Protein AF-A0A0D6MA04-F1 (afdb_monomer)

Sequence (89 aa):
MEDDGKALRIGQSTRKYPFEPTSLSMLSNGRLYHKSPFCEYGLIMSKTADKLFPLFIFDDHGYPVSFRWKGETYPLTNEIRKLIEPKNI

Nearest PDB structures (foldseek):
  5af3-assembly1_A  TM=5.316E-01  e=1.118E+00  Mycobacterium tuberculosis H37Rv
  2crx-assembly1_B-2  TM=5.603E-01  e=3.062E+00  Punavirus P1
  7rhz-assembly1_B  TM=5.845E-01  e=6.122E+00  Punavirus P1
  1f44-assembly1_A  TM=4.636E-01  e=4.195E+00  Punavirus P1
  8xi2-assembly1_S  TM=1.833E-01  e=1.970E+00  Chlamydomonas reinhardtii

Solvent-accessible surface area (backbone atoms only — not compara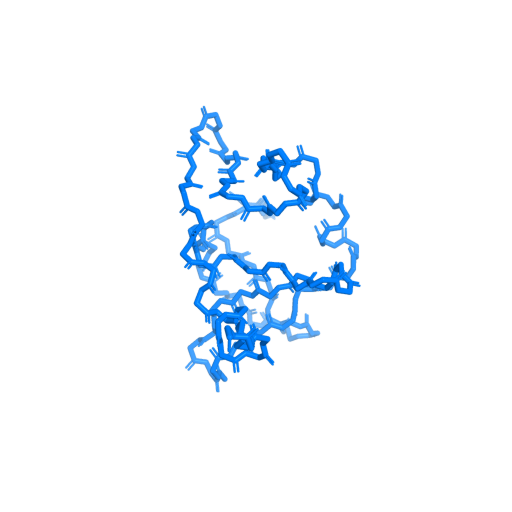ble to full-atom values): 5408 Å² total; per-residue (Å²): 134,84,82,83,71,54,49,44,56,53,57,94,48,91,52,67,42,76,55,55,69,33,51,33,20,64,42,98,86,71,51,36,32,32,72,38,98,90,41,92,58,33,58,49,52,63,81,57,37,65,68,48,52,83,33,49,39,59,48,99,85,71,44,75,47,29,34,53,53,100,90,43,78,34,63,36,68,34,59,64,30,51,72,77,56,55,78,86,120

Radius of gyration: 12.84 Å; Cα contacts (8 Å, |Δi|>4): 135; chains: 1; bounding box: 33×36×26 Å

Structure (mmCIF, N/CA/C/O backbone):
data_AF-A0A0D6MA04-F1
#
_entry.id   AF-A0A0D6MA04-F1
#
loop_
_atom_site.group_PDB
_atom_site.id
_atom_site.type_symbol
_atom_site.label_atom_id
_atom_site.label_alt_id
_atom_site.label_comp_id
_atom_site.label_asym_id
_atom_site.label_entity_id
_atom_site.label_seq_id
_atom_site.pdbx_PDB_ins_code
_atom_site.Cartn_x
_atom_site.Cartn_y
_atom_site.Cartn_z
_atom_site.occupancy
_atom_site.B_iso_or_equiv
_atom_site.auth_seq_id
_atom_site.auth_comp_id
_atom_site.auth_asym_id
_atom_site.auth_atom_id
_atom_site.pdbx_PDB_model_num
ATOM 1 N N . MET A 1 1 ? 12.619 19.132 13.564 1.00 37.94 1 MET A N 1
ATOM 2 C CA . MET A 1 1 ? 12.266 18.968 12.140 1.00 37.94 1 MET A CA 1
ATOM 3 C C . MET A 1 1 ? 11.156 17.944 12.081 1.00 37.94 1 MET A C 1
ATOM 5 O O . MET A 1 1 ? 11.431 16.755 12.198 1.00 37.94 1 MET A O 1
ATOM 9 N N . GLU A 1 2 ? 9.919 18.432 12.057 1.00 40.31 2 GLU A N 1
ATOM 10 C CA . GLU A 1 2 ? 8.715 17.612 11.937 1.00 40.31 2 GLU A CA 1
ATOM 11 C C . GLU A 1 2 ? 8.773 16.802 10.644 1.00 40.31 2 GLU A C 1
ATOM 13 O O . GLU A 1 2 ? 9.075 17.313 9.568 1.00 40.31 2 GLU A O 1
ATOM 18 N N . ASP A 1 3 ? 8.575 15.496 10.771 1.00 45.97 3 ASP A N 1
ATOM 19 C CA . ASP A 1 3 ? 8.462 14.606 9.630 1.00 45.97 3 ASP A CA 1
ATOM 20 C C . ASP A 1 3 ? 7.008 14.718 9.146 1.00 45.97 3 ASP A C 1
ATOM 22 O O . ASP A 1 3 ? 6.119 14.039 9.649 1.00 45.97 3 ASP A O 1
ATOM 26 N N . ASP A 1 4 ? 6.753 15.633 8.206 1.00 50.00 4 ASP A N 1
ATOM 27 C CA . ASP A 1 4 ? 5.438 15.965 7.614 1.00 50.00 4 ASP A CA 1
ATOM 28 C C . ASP A 1 4 ? 4.687 14.783 6.948 1.00 50.00 4 ASP A C 1
ATOM 30 O O . ASP A 1 4 ? 3.666 14.968 6.263 1.00 50.00 4 ASP A O 1
ATOM 34 N N . GLY A 1 5 ? 5.232 13.565 7.050 1.00 55.12 5 GLY A N 1
ATOM 35 C CA . GLY A 1 5 ? 4.761 12.361 6.369 1.00 55.12 5 GLY A CA 1
ATOM 36 C C . GLY A 1 5 ? 4.829 12.461 4.842 1.00 55.12 5 GLY A C 1
ATOM 37 O O . GLY A 1 5 ? 4.298 11.606 4.143 1.00 55.12 5 GLY A O 1
ATOM 38 N N . LYS A 1 6 ? 5.448 13.517 4.300 1.00 57.25 6 LYS A N 1
ATOM 39 C CA . LYS A 1 6 ? 5.528 13.768 2.854 1.00 57.25 6 LYS A CA 1
ATOM 40 C C . LYS A 1 6 ? 6.625 12.969 2.163 1.00 57.25 6 LYS A C 1
ATOM 42 O O . LYS A 1 6 ? 6.627 12.915 0.939 1.00 57.25 6 LYS A O 1
ATOM 47 N N . ALA A 1 7 ? 7.552 12.366 2.905 1.00 61.47 7 ALA A N 1
ATOM 48 C CA . ALA A 1 7 ? 8.618 11.577 2.313 1.00 61.47 7 ALA A CA 1
ATOM 49 C C . ALA A 1 7 ? 8.973 10.363 3.174 1.00 61.47 7 ALA A C 1
ATOM 51 O O . ALA A 1 7 ? 9.298 10.505 4.352 1.00 61.47 7 ALA A O 1
ATOM 52 N N . LEU A 1 8 ? 8.943 9.171 2.576 1.00 62.56 8 LEU A N 1
ATOM 53 C CA . LEU A 1 8 ? 9.380 7.942 3.230 1.00 62.56 8 LEU A CA 1
ATOM 54 C C . LEU A 1 8 ? 10.885 7.748 3.055 1.00 62.56 8 LEU A C 1
ATOM 56 O O . LEU A 1 8 ? 11.465 8.074 2.017 1.00 62.56 8 LEU A O 1
ATOM 60 N N . ARG A 1 9 ? 11.527 7.182 4.080 1.00 62.75 9 ARG A N 1
ATOM 61 C CA . ARG A 1 9 ? 12.909 6.705 3.962 1.00 62.75 9 ARG A CA 1
ATOM 62 C C . ARG A 1 9 ? 12.931 5.398 3.178 1.00 62.75 9 ARG A C 1
ATOM 64 O O . ARG A 1 9 ? 12.165 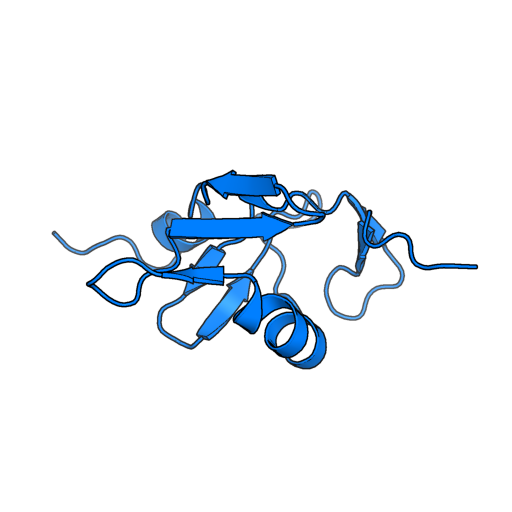4.484 3.477 1.00 62.75 9 ARG A O 1
ATOM 71 N N . ILE A 1 10 ? 13.841 5.316 2.212 1.00 58.16 10 ILE A N 1
ATOM 72 C CA . ILE A 1 10 ? 14.057 4.111 1.404 1.00 58.16 10 ILE A CA 1
ATOM 73 C C . ILE A 1 10 ? 14.884 3.102 2.211 1.00 58.16 10 ILE A C 1
ATOM 75 O O . ILE A 1 10 ? 16.095 3.284 2.377 1.00 58.16 10 ILE A O 1
ATOM 79 N N . GLY A 1 11 ? 14.255 2.036 2.715 1.00 60.59 11 GLY A N 1
ATOM 80 C CA . GLY A 1 11 ? 14.937 1.002 3.504 1.00 60.59 11 GLY A CA 1
ATOM 81 C C . GLY A 1 11 ? 15.695 1.579 4.712 1.00 60.59 11 GLY A C 1
ATOM 82 O O . GLY A 1 11 ? 15.153 2.393 5.456 1.00 60.59 11 GLY A O 1
ATOM 83 N N . GLN A 1 12 ? 16.964 1.191 4.895 1.00 53.25 12 GLN A N 1
ATOM 84 C CA . GLN A 1 12 ? 17.855 1.743 5.935 1.00 53.25 12 GLN A CA 1
ATOM 85 C C . GLN A 1 12 ? 18.615 3.018 5.509 1.00 53.25 12 GLN A C 1
ATOM 87 O O . GLN A 1 12 ? 19.484 3.500 6.234 1.00 53.25 12 GLN A O 1
ATOM 92 N N . SER A 1 13 ? 18.310 3.597 4.344 1.00 52.44 13 SER A N 1
ATOM 93 C CA . SER A 1 13 ? 19.051 4.756 3.840 1.00 52.44 13 SER A CA 1
ATOM 94 C C . SER A 1 13 ? 18.676 6.072 4.544 1.00 52.44 13 SER A C 1
ATOM 96 O O . SER A 1 13 ? 17.600 6.253 5.125 1.00 52.44 13 SER A O 1
ATOM 98 N N . THR A 1 14 ? 19.563 7.063 4.446 1.00 57.16 14 THR A N 1
ATOM 99 C CA . THR A 1 14 ? 19.276 8.474 4.778 1.00 57.16 14 THR A CA 1
ATOM 100 C C . THR A 1 14 ? 18.451 9.190 3.705 1.00 57.16 14 THR A C 1
ATOM 102 O O . THR A 1 14 ? 17.988 10.304 3.936 1.00 57.16 14 THR A O 1
ATOM 105 N N . ARG A 1 15 ? 18.221 8.554 2.549 1.00 56.34 15 ARG A N 1
ATOM 106 C CA . ARG A 1 15 ? 17.456 9.116 1.431 1.00 56.34 15 ARG A CA 1
ATOM 107 C C . ARG A 1 15 ? 15.955 9.109 1.724 1.00 56.34 15 ARG A C 1
ATOM 109 O O . ARG A 1 15 ? 15.393 8.064 2.055 1.00 56.34 15 ARG A O 1
ATOM 116 N N . LYS A 1 16 ? 15.327 10.276 1.569 1.00 60.53 16 LYS A N 1
ATOM 117 C CA . LYS A 1 16 ? 13.876 10.475 1.635 1.00 60.53 16 LYS A CA 1
ATOM 118 C C . LYS A 1 16 ? 13.330 10.594 0.209 1.00 60.53 16 LYS A C 1
ATOM 120 O O . LYS A 1 16 ? 13.905 11.328 -0.590 1.00 60.53 16 LYS A O 1
ATOM 125 N N . TYR A 1 17 ? 12.255 9.883 -0.106 1.00 63.78 17 TYR A N 1
ATOM 126 C CA . TYR A 1 17 ? 11.548 9.979 -1.387 1.00 63.78 17 TYR A CA 1
ATOM 127 C C . TYR A 1 17 ? 10.098 10.400 -1.146 1.00 63.78 17 TYR A C 1
ATOM 129 O O . TYR A 1 17 ? 9.552 9.979 -0.122 1.00 63.78 17 TYR A O 1
ATOM 137 N N . PRO A 1 18 ? 9.478 11.215 -2.025 1.00 68.00 18 PRO A N 1
ATOM 138 C CA . PRO A 1 18 ? 8.089 11.622 -1.870 1.00 68.00 18 PRO A CA 1
ATOM 139 C C . PRO A 1 18 ? 7.191 10.416 -1.615 1.00 68.00 18 PRO A C 1
ATOM 141 O O . PRO A 1 18 ? 7.266 9.399 -2.302 1.00 68.00 18 PRO A O 1
ATOM 144 N N . PHE A 1 19 ? 6.382 10.514 -0.568 1.00 71.31 19 PHE A N 1
ATOM 145 C CA . PHE A 1 19 ? 5.431 9.476 -0.237 1.00 71.31 19 PHE A CA 1
ATOM 146 C C . PHE A 1 19 ? 4.247 9.566 -1.195 1.00 71.31 19 PHE A C 1
ATOM 148 O O . PHE A 1 19 ? 3.433 10.482 -1.094 1.00 71.31 19 PHE A O 1
ATOM 155 N N . GLU A 1 20 ? 4.157 8.606 -2.109 1.00 77.94 20 GLU A N 1
ATOM 156 C CA . GLU A 1 20 ? 3.010 8.445 -2.996 1.00 77.94 20 GLU A CA 1
ATOM 157 C C . GLU A 1 20 ? 2.105 7.326 -2.463 1.00 77.94 20 GLU A C 1
ATOM 159 O O . GLU A 1 20 ? 2.428 6.147 -2.653 1.00 77.94 20 GLU A O 1
ATOM 164 N N . PRO A 1 21 ? 0.981 7.654 -1.796 1.00 78.00 21 PRO A N 1
ATOM 165 C CA . PRO A 1 21 ? 0.109 6.656 -1.179 1.00 78.00 21 PRO A CA 1
ATOM 166 C C . PRO A 1 21 ? -0.483 5.677 -2.196 1.00 78.00 21 PRO A C 1
ATOM 168 O O . PRO A 1 21 ? -0.622 4.499 -1.894 1.00 78.00 21 PRO A O 1
ATOM 171 N N . THR A 1 22 ? -0.773 6.132 -3.416 1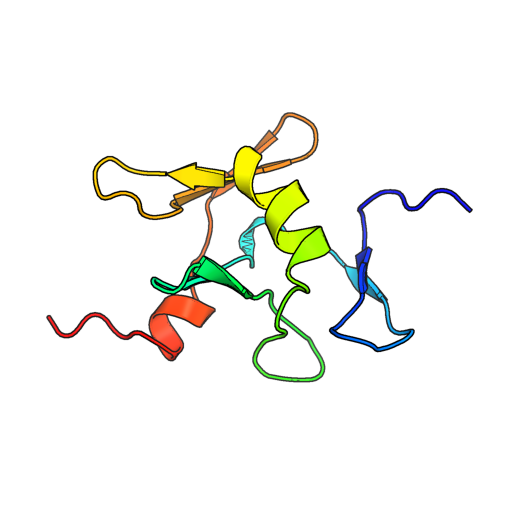.00 84.19 22 THR A N 1
ATOM 172 C CA . THR A 1 22 ? -1.304 5.303 -4.512 1.00 84.19 22 THR A CA 1
ATOM 173 C C . THR A 1 22 ? -0.309 4.247 -4.998 1.00 84.19 22 THR A C 1
ATOM 175 O O . THR A 1 22 ? -0.725 3.196 -5.481 1.00 84.19 22 THR A O 1
ATOM 178 N N . SER A 1 23 ? 0.996 4.505 -4.852 1.00 83.50 23 SER A N 1
ATOM 179 C CA . SER A 1 23 ? 2.077 3.604 -5.281 1.00 83.50 23 SER A CA 1
ATOM 180 C C . SER A 1 23 ? 2.327 2.441 -4.316 1.00 83.50 23 SER A C 1
ATOM 182 O O . SER A 1 23 ? 3.123 1.543 -4.608 1.00 83.50 23 SER A O 1
ATOM 184 N N . LEU A 1 24 ? 1.681 2.462 -3.147 1.00 86.25 24 LEU A N 1
ATOM 185 C CA . LEU A 1 24 ? 1.812 1.410 -2.156 1.00 86.25 24 LEU A CA 1
ATOM 186 C C . LEU A 1 24 ? 1.259 0.093 -2.696 1.00 86.25 24 LEU A C 1
ATOM 188 O O . LEU A 1 24 ? 0.232 0.033 -3.367 1.00 86.25 24 LEU A O 1
ATOM 192 N N . SER A 1 25 ? 1.967 -0.987 -2.403 1.00 87.00 25 SER A N 1
ATOM 193 C CA . SER A 1 25 ? 1.569 -2.337 -2.786 1.00 87.00 25 SER A CA 1
ATOM 194 C C . SER A 1 25 ? 1.948 -3.282 -1.667 1.00 87.00 25 SER A C 1
ATOM 196 O O . SER A 1 25 ? 3.128 -3.423 -1.344 1.00 87.00 25 SER A O 1
ATOM 198 N N . MET A 1 26 ? 0.959 -3.929 -1.067 1.00 87.00 26 MET A N 1
ATOM 199 C CA . MET A 1 26 ? 1.206 -4.956 -0.064 1.00 87.00 26 MET A CA 1
ATOM 200 C C . MET A 1 26 ? 0.976 -6.331 -0.679 1.00 87.00 26 MET A C 1
ATOM 202 O O . MET A 1 26 ? -0.050 -6.573 -1.317 1.00 87.00 26 MET A O 1
ATOM 206 N N . LEU A 1 27 ? 1.967 -7.202 -0.516 1.00 83.75 27 LEU A N 1
ATOM 207 C CA . LEU A 1 27 ? 1.917 -8.580 -0.999 1.00 83.75 27 LEU A CA 1
ATOM 208 C C . LEU A 1 27 ? 1.143 -9.472 -0.022 1.00 83.75 27 LEU A C 1
ATOM 210 O O . LEU A 1 27 ? 0.912 -9.096 1.129 1.00 83.75 27 LEU A O 1
ATOM 214 N N . SER A 1 28 ? 0.793 -10.684 -0.461 1.00 80.00 28 SER A N 1
ATOM 215 C CA . SER A 1 28 ? 0.071 -11.669 0.366 1.00 80.00 28 SER A CA 1
ATOM 216 C C . SER A 1 28 ? 0.784 -12.023 1.680 1.00 80.00 28 SER A C 1
ATOM 218 O O . SER A 1 28 ? 0.144 -12.344 2.678 1.00 80.00 28 SER A O 1
ATOM 220 N N . ASN A 1 29 ? 2.112 -11.900 1.710 1.00 80.50 29 ASN A N 1
ATOM 221 C CA . ASN A 1 29 ? 2.946 -12.139 2.889 1.00 80.50 29 ASN A CA 1
ATOM 222 C C . ASN A 1 29 ? 2.939 -10.984 3.915 1.00 80.50 29 ASN A C 1
ATOM 224 O O . ASN A 1 29 ? 3.726 -11.011 4.861 1.00 80.50 29 ASN A O 1
ATOM 228 N N . GLY A 1 30 ? 2.122 -9.945 3.706 1.00 77.88 30 GLY A N 1
ATOM 229 C CA . GLY A 1 30 ? 2.028 -8.775 4.584 1.00 77.88 30 GLY A CA 1
ATOM 230 C C . GLY A 1 30 ? 3.186 -7.782 4.447 1.00 77.88 30 GLY A C 1
ATOM 231 O O . GLY A 1 30 ? 3.236 -6.786 5.167 1.00 77.88 30 GLY A O 1
ATOM 232 N N . ARG A 1 31 ? 4.133 -8.009 3.527 1.00 84.31 31 ARG A N 1
ATOM 233 C CA . ARG A 1 31 ? 5.210 -7.052 3.256 1.00 84.31 31 ARG A CA 1
ATOM 234 C C . ARG A 1 31 ? 4.689 -5.913 2.396 1.00 84.31 31 ARG A C 1
ATOM 236 O O . ARG A 1 31 ? 4.073 -6.136 1.352 1.00 84.31 31 ARG A O 1
ATOM 243 N N . LEU A 1 32 ? 4.992 -4.695 2.832 1.00 86.00 32 LEU A N 1
ATOM 244 C CA . LEU A 1 32 ? 4.586 -3.476 2.159 1.00 86.00 32 LEU A CA 1
ATOM 245 C C . LEU A 1 32 ? 5.729 -2.905 1.323 1.00 86.00 32 LEU A C 1
ATOM 247 O O . LEU A 1 32 ? 6.848 -2.731 1.806 1.00 86.00 32 LEU A O 1
ATOM 251 N N . TYR A 1 33 ? 5.419 -2.568 0.081 1.00 86.44 33 TYR A N 1
ATOM 252 C CA . TYR A 1 33 ? 6.349 -1.998 -0.877 1.00 86.44 33 TYR A CA 1
ATOM 253 C C . TYR A 1 33 ? 5.838 -0.653 -1.372 1.00 86.44 33 TYR A C 1
ATOM 255 O O . TYR A 1 33 ? 4.638 -0.375 -1.347 1.00 86.44 33 TYR A O 1
ATOM 263 N N . HIS A 1 34 ? 6.761 0.179 -1.830 1.00 83.94 34 HIS A N 1
ATOM 264 C CA . HIS A 1 34 ? 6.460 1.457 -2.453 1.00 83.94 34 HIS A CA 1
ATOM 265 C C . HIS A 1 34 ? 7.350 1.661 -3.678 1.00 83.94 34 HIS A C 1
ATOM 267 O O . HIS A 1 34 ? 8.415 1.048 -3.798 1.00 83.94 34 HIS A O 1
ATOM 273 N N . LYS A 1 35 ? 6.934 2.539 -4.588 1.00 79.81 35 LYS A N 1
ATOM 274 C CA . LYS A 1 35 ? 7.742 2.868 -5.762 1.00 79.81 35 LYS A CA 1
ATOM 275 C C . LYS A 1 35 ? 9.002 3.620 -5.342 1.00 79.81 35 LYS A C 1
ATOM 277 O O . LYS A 1 35 ? 8.935 4.566 -4.556 1.00 79.81 35 LYS A O 1
ATOM 282 N N . SER A 1 36 ? 10.154 3.189 -5.845 1.00 72.62 36 SER A N 1
ATOM 283 C CA . SER A 1 36 ? 11.443 3.841 -5.611 1.00 72.62 36 SER A CA 1
ATOM 284 C C . SER A 1 36 ? 11.980 4.361 -6.948 1.00 72.62 36 SER A C 1
ATOM 286 O O . SER A 1 36 ? 11.798 3.710 -7.969 1.00 72.62 36 SER A O 1
ATOM 288 N N . PRO A 1 37 ? 12.638 5.529 -6.991 1.00 69.25 37 PRO A N 1
ATOM 289 C CA . PRO A 1 37 ? 13.284 6.007 -8.213 1.00 69.25 37 PRO A CA 1
ATOM 290 C C . PRO A 1 37 ? 14.656 5.347 -8.426 1.00 69.25 37 PRO A C 1
ATOM 292 O O . PRO A 1 37 ? 15.255 5.503 -9.482 1.00 69.25 37 PRO A O 1
ATOM 295 N N . PHE A 1 38 ? 15.192 4.674 -7.399 1.00 67.31 38 PHE A N 1
ATOM 296 C CA . PHE A 1 38 ? 16.537 4.088 -7.411 1.00 67.31 38 PHE A CA 1
ATOM 297 C C . PHE A 1 38 ? 16.527 2.580 -7.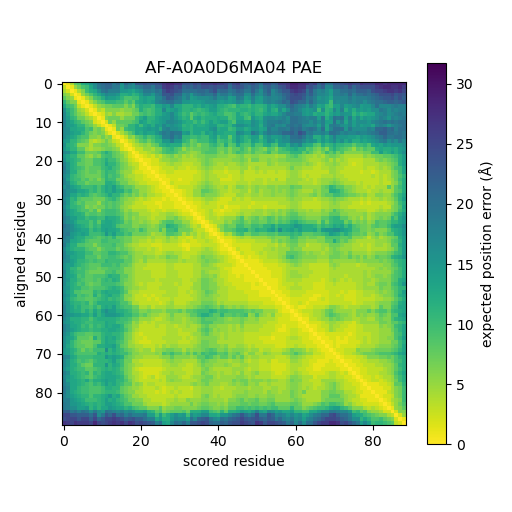689 1.00 67.31 38 PHE A C 1
ATOM 299 O O . PHE A 1 38 ? 17.518 2.050 -8.177 1.00 67.31 38 PHE A O 1
ATOM 306 N N . CYS A 1 39 ? 15.423 1.905 -7.371 1.00 65.94 39 CYS A N 1
ATOM 307 C CA . CYS A 1 39 ? 15.173 0.487 -7.637 1.00 65.94 39 CYS A CA 1
ATOM 308 C C . CYS A 1 39 ? 13.731 0.361 -8.138 1.00 65.94 39 CYS A C 1
ATOM 310 O O . CYS A 1 39 ? 12.918 1.196 -7.759 1.00 65.94 39 CYS A O 1
ATOM 312 N N . GLU A 1 40 ? 13.379 -0.683 -8.894 1.00 73.62 40 GLU A N 1
ATOM 313 C CA . GLU A 1 40 ? 11.997 -0.886 -9.383 1.00 73.62 40 GLU A CA 1
ATOM 314 C C . GLU A 1 40 ? 10.934 -0.766 -8.270 1.00 73.62 40 GLU A C 1
ATOM 316 O O . GLU A 1 40 ? 9.847 -0.234 -8.490 1.00 73.62 40 GLU A O 1
ATOM 321 N N . TYR A 1 41 ? 11.271 -1.180 -7.045 1.00 81.25 41 TYR A N 1
ATOM 322 C CA . TYR A 1 41 ? 10.467 -0.977 -5.842 1.00 81.25 41 TYR A CA 1
ATOM 323 C C . TYR A 1 41 ? 11.338 -0.962 -4.578 1.00 81.25 41 TYR A C 1
ATOM 325 O O . TYR A 1 41 ? 12.463 -1.463 -4.557 1.00 81.25 41 TYR A O 1
ATOM 333 N N . GLY A 1 42 ? 10.816 -0.371 -3.502 1.00 80.06 42 GLY A N 1
ATOM 334 C CA . GLY A 1 42 ? 11.433 -0.327 -2.177 1.00 80.06 42 GLY A CA 1
ATOM 335 C C . GLY A 1 42 ? 10.579 -1.042 -1.132 1.00 80.06 42 GLY A C 1
ATOM 336 O O . GLY A 1 42 ? 9.365 -0.857 -1.090 1.00 80.06 42 GLY A O 1
ATOM 337 N N . LEU A 1 43 ? 11.210 -1.846 -0.272 1.00 82.44 43 LEU A N 1
ATOM 338 C CA . LEU A 1 43 ? 10.548 -2.457 0.883 1.00 82.44 43 LEU A CA 1
ATOM 339 C C . LEU A 1 43 ? 10.385 -1.415 1.999 1.00 82.44 43 LEU A C 1
ATOM 341 O O . LEU A 1 43 ? 11.365 -0.807 2.441 1.00 82.44 43 LEU A O 1
ATOM 345 N N . ILE A 1 44 ? 9.158 -1.245 2.486 1.00 80.69 44 ILE A N 1
ATOM 346 C CA . ILE A 1 44 ? 8.878 -0.454 3.682 1.00 80.69 44 ILE A CA 1
ATOM 347 C C . ILE A 1 44 ? 9.244 -1.283 4.917 1.00 80.69 44 ILE A C 1
ATOM 349 O O . ILE A 1 44 ? 8.861 -2.443 5.049 1.00 80.69 44 ILE A O 1
ATOM 353 N N . MET A 1 45 ? 9.990 -0.677 5.843 1.00 79.25 45 MET A N 1
ATOM 354 C CA . MET A 1 45 ? 10.337 -1.310 7.119 1.00 79.25 45 MET A CA 1
ATOM 355 C C . MET A 1 45 ? 9.085 -1.709 7.903 1.00 79.25 45 MET A C 1
ATOM 357 O O . MET A 1 45 ? 8.154 -0.909 7.997 1.00 79.25 45 MET A O 1
ATOM 361 N N . SER A 1 46 ? 9.110 -2.878 8.553 1.00 78.38 46 SER A N 1
ATOM 362 C CA . SER A 1 46 ? 7.969 -3.424 9.305 1.00 78.38 46 SER A CA 1
ATOM 363 C C . SER A 1 46 ? 7.355 -2.409 10.266 1.00 78.38 46 SER A C 1
ATOM 365 O O . SER A 1 46 ? 6.175 -2.133 10.167 1.00 78.38 46 SER A O 1
ATOM 367 N N . LYS A 1 47 ? 8.165 -1.705 11.068 1.00 80.12 47 LYS A N 1
ATOM 368 C CA . LYS A 1 47 ? 7.674 -0.679 12.011 1.00 80.12 47 LYS A CA 1
ATOM 369 C C . LYS A 1 47 ? 6.873 0.451 11.348 1.00 80.12 47 LYS A C 1
ATOM 371 O O . LYS A 1 47 ? 6.000 1.041 11.980 1.00 80.12 47 LYS A O 1
ATOM 376 N N . THR A 1 48 ? 7.208 0.811 10.111 1.00 80.00 48 THR A N 1
ATOM 377 C CA . THR A 1 48 ? 6.447 1.800 9.337 1.00 80.00 48 THR A CA 1
ATOM 378 C C . THR A 1 48 ? 5.235 1.139 8.699 1.00 80.00 48 THR A C 1
ATOM 380 O O . THR A 1 48 ? 4.154 1.712 8.751 1.00 80.00 48 THR A O 1
ATOM 383 N N . ALA A 1 49 ? 5.388 -0.071 8.160 1.00 82.88 49 ALA A N 1
ATOM 384 C CA . ALA A 1 49 ? 4.282 -0.849 7.620 1.00 82.88 49 ALA A CA 1
ATOM 385 C C . ALA A 1 49 ? 3.187 -1.075 8.674 1.00 82.88 49 ALA A C 1
ATOM 387 O O . ALA A 1 49 ? 2.041 -0.787 8.377 1.00 82.88 49 ALA A O 1
ATOM 388 N N . ASP A 1 50 ? 3.526 -1.433 9.914 1.00 83.00 50 ASP A N 1
ATOM 389 C CA . ASP A 1 50 ? 2.589 -1.591 11.036 1.00 83.00 50 ASP A CA 1
ATOM 390 C C . ASP A 1 50 ? 1.798 -0.308 11.326 1.00 83.00 50 ASP A C 1
ATOM 392 O O . ASP A 1 50 ? 0.610 -0.350 11.631 1.00 83.00 50 ASP A O 1
ATOM 396 N N . LYS A 1 51 ? 2.438 0.861 11.198 1.00 83.00 51 LYS A N 1
ATOM 397 C CA . LYS A 1 51 ? 1.768 2.161 11.367 1.00 83.00 51 LYS A CA 1
ATOM 398 C C . LYS A 1 51 ? 0.855 2.510 10.197 1.00 83.00 51 LYS A C 1
ATOM 400 O O . LYS A 1 51 ? -0.138 3.204 10.391 1.00 83.00 51 LYS A O 1
ATOM 405 N N . LEU A 1 52 ? 1.222 2.084 8.990 1.00 82.75 52 LEU A N 1
ATOM 406 C CA . LEU A 1 52 ? 0.445 2.320 7.777 1.00 82.75 52 LEU A CA 1
ATOM 407 C C . LEU A 1 52 ? -0.679 1.288 7.625 1.00 82.75 52 LEU A C 1
ATOM 409 O O . LEU A 1 52 ? -1.714 1.627 7.072 1.00 82.75 52 LEU A O 1
ATOM 413 N N . PHE A 1 53 ? -0.515 0.071 8.146 1.00 84.44 53 PHE A N 1
ATOM 414 C CA . PHE A 1 53 ? -1.470 -1.035 8.080 1.00 84.44 53 PHE A CA 1
ATOM 415 C C . PHE A 1 53 ? -2.918 -0.637 8.424 1.00 84.44 53 PHE A C 1
ATOM 417 O O . PHE A 1 53 ? -3.792 -0.892 7.600 1.00 84.44 53 PHE A O 1
ATOM 424 N N . PRO A 1 54 ? -3.210 0.060 9.545 1.00 87.69 54 PRO A N 1
ATOM 425 C CA . PRO A 1 54 ? -4.581 0.471 9.875 1.00 87.69 54 PRO A CA 1
ATOM 426 C C . PRO A 1 54 ? -5.170 1.530 8.929 1.00 87.69 54 PRO A C 1
ATOM 428 O O . PRO A 1 54 ? -6.356 1.838 9.016 1.00 87.69 54 PRO A O 1
ATOM 431 N N . LEU A 1 55 ? -4.357 2.124 8.053 1.00 88.69 55 LEU A N 1
ATOM 432 C CA . LEU A 1 55 ? -4.799 3.079 7.037 1.00 88.69 55 LEU A CA 1
ATOM 433 C C . LEU A 1 55 ? -5.169 2.394 5.714 1.00 88.69 55 LEU A C 1
ATOM 435 O O . LEU A 1 55 ? -5.755 3.040 4.844 1.00 88.69 55 LEU A O 1
ATOM 439 N N . PHE A 1 56 ? -4.835 1.112 5.543 1.00 88.69 56 PHE A N 1
ATOM 440 C CA . PHE A 1 56 ? -5.257 0.344 4.379 1.00 88.69 56 PHE A CA 1
ATOM 441 C C . PHE A 1 56 ? -6.729 -0.034 4.486 1.00 88.69 56 PHE A C 1
ATOM 443 O O . PHE A 1 56 ? -7.227 -0.438 5.535 1.00 88.69 56 PHE A O 1
ATOM 450 N N . ILE A 1 57 ? -7.410 0.082 3.355 1.00 89.69 57 ILE A N 1
ATOM 451 C CA . ILE A 1 57 ? -8.775 -0.371 3.158 1.00 89.69 57 ILE A CA 1
ATOM 452 C C . ILE A 1 57 ? -8.699 -1.614 2.287 1.00 89.69 57 ILE A C 1
ATOM 454 O O . ILE A 1 57 ? -8.130 -1.590 1.189 1.00 89.69 57 ILE A O 1
ATOM 458 N N . PHE A 1 58 ? -9.270 -2.689 2.808 1.00 88.44 58 PHE A N 1
ATOM 459 C CA . PHE A 1 58 ? -9.293 -3.995 2.178 1.00 88.44 58 PHE A CA 1
ATOM 460 C C . PHE A 1 58 ? -10.641 -4.233 1.502 1.00 88.44 58 PHE A C 1
ATOM 462 O O . PHE A 1 58 ? -11.660 -3.732 1.978 1.00 88.44 58 PHE A O 1
ATOM 469 N N . ASP A 1 59 ? -10.638 -4.966 0.393 1.00 86.88 59 ASP A N 1
ATOM 470 C CA . ASP A 1 59 ? -11.858 -5.507 -0.202 1.00 86.88 59 ASP A CA 1
ATOM 471 C C . ASP A 1 59 ? -12.351 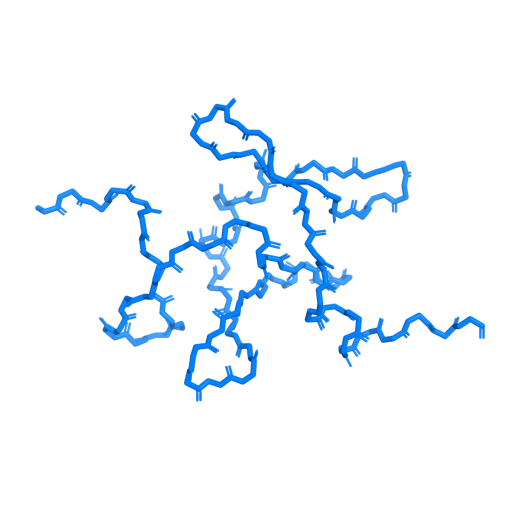-6.753 0.555 1.00 86.88 59 ASP A C 1
ATOM 473 O O . ASP A 1 59 ? -11.711 -7.233 1.496 1.00 86.88 59 ASP A O 1
ATOM 477 N N . ASP A 1 60 ? -13.478 -7.306 0.106 1.00 85.62 60 ASP A N 1
ATOM 478 C CA . ASP A 1 60 ? -14.084 -8.521 0.668 1.00 85.62 60 ASP A CA 1
ATOM 479 C C . ASP A 1 60 ? -13.175 -9.763 0.579 1.00 85.62 60 ASP A C 1
ATOM 481 O O . ASP A 1 60 ? -13.380 -10.744 1.293 1.00 85.62 60 ASP A O 1
ATOM 485 N N . HIS A 1 61 ? -12.143 -9.730 -0.269 1.00 81.38 61 HIS A N 1
ATOM 486 C CA . HIS A 1 61 ? -11.147 -10.793 -0.406 1.00 81.38 61 HIS A CA 1
ATOM 487 C C . HIS A 1 61 ? -9.921 -10.584 0.499 1.00 81.38 61 HIS A C 1
ATOM 489 O O . HIS A 1 61 ? -8.980 -11.381 0.454 1.00 81.38 61 HIS A O 1
ATOM 495 N N . GLY A 1 62 ? -9.909 -9.529 1.318 1.00 79.50 62 GLY A N 1
ATOM 496 C CA . GLY A 1 62 ? -8.777 -9.176 2.168 1.00 79.50 62 GLY A CA 1
ATOM 497 C C . GLY A 1 62 ? -7.620 -8.543 1.394 1.00 79.50 62 GLY A C 1
ATOM 498 O O . GLY A 1 62 ? -6.485 -8.546 1.875 1.00 79.50 62 GLY A O 1
ATOM 499 N N . TYR A 1 63 ? -7.869 -8.003 0.196 1.00 82.25 63 TYR 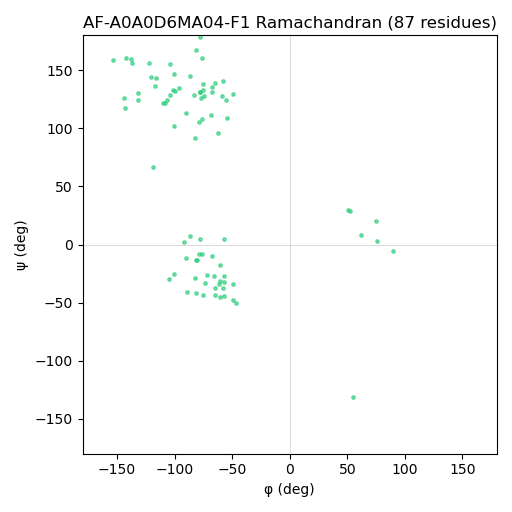A N 1
ATOM 500 C CA . TYR A 1 63 ? -6.851 -7.326 -0.596 1.00 82.25 63 TYR A CA 1
ATOM 501 C C . TYR A 1 63 ? -6.884 -5.813 -0.403 1.00 82.25 63 TYR A C 1
ATOM 503 O O . TYR A 1 63 ? -7.946 -5.203 -0.463 1.00 82.25 63 TYR A O 1
ATOM 511 N N . PRO A 1 64 ? -5.718 -5.175 -0.218 1.00 86.62 64 PRO A N 1
ATOM 512 C CA . PRO A 1 64 ? -5.630 -3.731 -0.069 1.00 86.62 64 PRO A CA 1
ATOM 513 C C . PRO A 1 64 ? -5.988 -3.055 -1.397 1.00 86.62 64 PRO A C 1
ATOM 515 O O . PRO A 1 64 ? -5.252 -3.148 -2.383 1.00 86.62 64 PRO A O 1
ATOM 518 N N . VAL A 1 65 ? -7.124 -2.365 -1.417 1.00 88.69 65 VAL A N 1
ATOM 519 C CA . VAL A 1 65 ? -7.642 -1.666 -2.604 1.00 88.69 65 VAL A CA 1
ATOM 520 C C . VAL A 1 65 ? -7.464 -0.159 -2.515 1.00 88.69 65 VAL A C 1
ATOM 522 O O . VAL A 1 65 ? -7.253 0.491 -3.537 1.00 88.69 65 VAL A O 1
ATOM 525 N N . SER A 1 66 ? -7.476 0.391 -1.302 1.00 90.31 66 SER A N 1
ATOM 526 C CA . SER A 1 66 ? -7.342 1.827 -1.074 1.00 90.31 66 SER A CA 1
ATOM 527 C C . SER A 1 66 ? -6.509 2.114 0.170 1.00 90.31 66 SER A C 1
ATOM 529 O O . SER A 1 66 ? -6.347 1.270 1.049 1.00 90.31 66 SER A O 1
ATOM 531 N N . PHE A 1 67 ? -5.982 3.327 0.252 1.00 89.19 67 PHE A N 1
ATOM 532 C CA . PHE A 1 67 ? -5.170 3.797 1.360 1.00 89.19 67 PHE A CA 1
ATOM 533 C C . PHE A 1 67 ? -5.656 5.162 1.830 1.00 89.19 67 PHE A C 1
ATOM 535 O O . PHE A 1 67 ? -5.746 6.113 1.051 1.00 89.19 67 PHE A O 1
ATOM 542 N N . ARG A 1 68 ? -5.980 5.267 3.117 1.00 88.12 68 ARG A N 1
ATOM 543 C CA . ARG A 1 68 ? -6.482 6.497 3.721 1.00 88.12 68 ARG A CA 1
ATOM 544 C C . ARG A 1 68 ? -5.324 7.342 4.240 1.00 88.12 68 ARG A C 1
ATOM 546 O O . ARG A 1 68 ? -4.671 6.997 5.218 1.00 88.12 68 ARG A O 1
ATOM 553 N N . TRP A 1 69 ? -5.103 8.500 3.632 1.00 83.56 69 TRP A N 1
ATOM 554 C CA . TRP A 1 69 ? -4.018 9.404 3.994 1.00 83.56 69 TRP A CA 1
ATOM 555 C C . TRP A 1 69 ? -4.521 10.833 4.158 1.00 83.56 69 TRP A C 1
ATOM 557 O O . TRP A 1 69 ? -5.225 11.346 3.299 1.00 83.56 69 TRP A O 1
ATOM 567 N N . LYS A 1 70 ? -4.168 11.485 5.274 1.00 79.12 70 LYS A N 1
ATOM 568 C CA . LYS A 1 70 ? -4.551 12.882 5.582 1.00 79.12 70 LYS A CA 1
ATOM 569 C C . LYS A 1 70 ? -6.053 13.195 5.438 1.00 79.12 70 LYS A C 1
ATOM 571 O O . LYS A 1 70 ? -6.427 14.329 5.180 1.00 79.12 70 LYS A O 1
ATOM 576 N N . GLY A 1 71 ? -6.912 12.199 5.664 1.00 82.31 71 GLY A N 1
ATOM 577 C CA . GLY A 1 71 ? -8.369 12.345 5.559 1.00 82.31 71 GLY A CA 1
ATOM 578 C C . GLY A 1 71 ? -8.939 12.056 4.169 1.00 82.31 71 GLY A C 1
ATOM 579 O O . GLY A 1 71 ? -10.153 11.972 4.035 1.00 82.31 71 GLY A O 1
ATOM 580 N N . GLU A 1 72 ? -8.089 11.819 3.173 1.00 86.31 72 GLU A N 1
ATOM 581 C CA . GLU A 1 72 ? -8.488 11.427 1.824 1.00 86.31 72 GLU A CA 1
ATOM 582 C C . GLU A 1 72 ? -8.241 9.934 1.588 1.00 86.31 72 GLU A C 1
ATOM 584 O O . GLU A 1 72 ? -7.407 9.309 2.248 1.00 86.31 72 GLU A O 1
ATOM 589 N N . THR A 1 73 ? -8.983 9.347 0.649 1.00 88.62 73 THR A N 1
ATOM 590 C CA . THR A 1 73 ? -8.837 7.940 0.261 1.00 88.62 73 THR A CA 1
ATOM 591 C C . THR A 1 73 ? -8.209 7.863 -1.118 1.00 88.62 73 THR A C 1
ATOM 593 O O . THR A 1 73 ? -8.751 8.396 -2.082 1.00 88.62 73 THR A O 1
ATOM 596 N N . TYR A 1 74 ? -7.075 7.180 -1.203 1.00 87.25 74 TYR A N 1
ATOM 597 C CA . TYR A 1 74 ? -6.296 7.031 -2.421 1.00 87.25 74 TYR A CA 1
ATOM 598 C C . TYR A 1 74 ? -6.388 5.585 -2.920 1.00 87.25 74 TYR A C 1
ATOM 600 O O . TYR A 1 74 ? -6.014 4.678 -2.175 1.00 87.25 74 TYR A O 1
ATOM 608 N N . PRO A 1 75 ? -6.867 5.332 -4.149 1.00 88.69 75 PRO A N 1
ATOM 609 C CA . PRO A 1 75 ? -6.896 3.983 -4.704 1.00 88.69 75 PRO A CA 1
ATOM 610 C C . PRO A 1 75 ? -5.471 3.477 -4.959 1.00 88.69 75 PRO A C 1
ATOM 612 O O . PRO A 1 75 ? -4.624 4.197 -5.494 1.00 88.69 75 PRO A O 1
ATOM 615 N N . LEU A 1 76 ? -5.204 2.232 -4.572 1.00 87.62 76 LEU A N 1
ATOM 616 C CA . LEU A 1 76 ? -3.896 1.604 -4.729 1.00 87.62 76 LEU A CA 1
ATOM 617 C C . LEU A 1 76 ? -3.741 1.037 -6.136 1.00 87.62 76 LEU A C 1
ATOM 619 O O . LEU A 1 76 ? -4.569 0.254 -6.604 1.00 87.62 76 LEU A O 1
ATOM 623 N N . THR A 1 77 ? -2.642 1.378 -6.806 1.00 85.00 77 THR A N 1
ATOM 624 C CA . THR A 1 77 ? -2.364 0.866 -8.156 1.00 85.00 77 THR A CA 1
ATOM 625 C C . THR A 1 77 ? -1.973 -0.614 -8.137 1.00 85.00 77 THR A C 1
ATOM 627 O O . THR A 1 77 ? -2.204 -1.337 -9.118 1.00 85.00 77 THR A O 1
ATOM 630 N N . ASN A 1 78 ? -1.418 -1.074 -7.005 1.00 82.50 78 ASN A N 1
ATOM 631 C CA . ASN A 1 78 ? -0.950 -2.441 -6.775 1.00 82.50 78 ASN A CA 1
ATOM 632 C C . ASN A 1 78 ? 0.0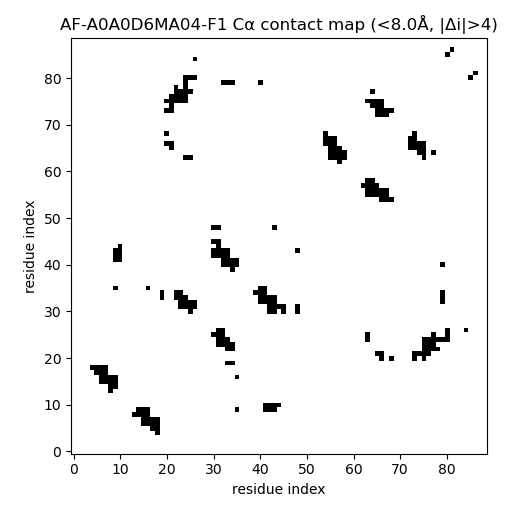20 -2.938 -7.871 1.00 82.50 78 ASN A C 1
ATOM 634 O O . ASN A 1 78 ? 0.082 -4.133 -8.161 1.00 82.50 78 ASN A O 1
ATOM 638 N N . GLU A 1 79 ? 0.769 -2.029 -8.508 1.00 83.44 79 GLU A N 1
ATOM 639 C CA . GLU A 1 79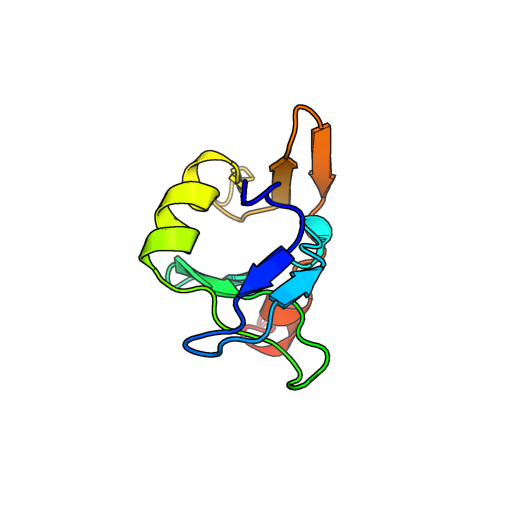 ? 1.673 -2.346 -9.626 1.00 83.44 79 GLU A CA 1
ATOM 640 C C . GLU A 1 79 ? 2.765 -3.332 -9.214 1.00 83.44 79 GLU A C 1
ATOM 642 O O . GLU A 1 79 ? 2.989 -4.331 -9.891 1.00 83.44 79 GLU A O 1
ATOM 647 N N . ILE A 1 80 ? 3.390 -3.108 -8.057 1.00 83.44 80 ILE A N 1
ATOM 648 C CA . ILE A 1 80 ? 4.485 -3.951 -7.557 1.00 83.44 80 ILE A CA 1
ATOM 649 C C . ILE A 1 80 ? 3.970 -5.359 -7.262 1.00 83.44 80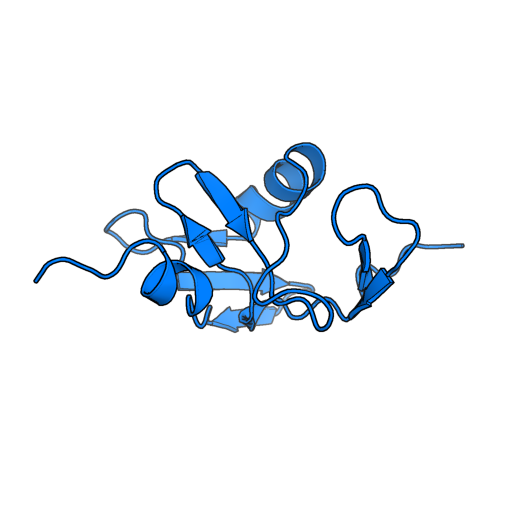 ILE A C 1
ATOM 651 O O . ILE A 1 80 ? 4.637 -6.352 -7.540 1.00 83.44 80 ILE A O 1
ATOM 655 N N . ARG A 1 81 ? 2.741 -5.461 -6.750 1.00 80.62 81 ARG A N 1
ATOM 656 C CA . ARG A 1 81 ? 2.102 -6.752 -6.531 1.00 80.62 81 ARG A CA 1
ATOM 657 C C . ARG A 1 81 ? 1.848 -7.489 -7.840 1.00 80.62 81 ARG A C 1
ATOM 659 O O . ARG A 1 81 ? 2.137 -8.672 -7.905 1.00 80.62 81 ARG A O 1
ATOM 666 N N . LYS A 1 82 ? 1.363 -6.805 -8.881 1.00 81.31 82 LYS A N 1
ATOM 667 C CA . LYS A 1 82 ? 1.168 -7.410 -10.212 1.00 81.31 82 LYS A CA 1
ATOM 668 C C . LYS A 1 82 ? 2.480 -7.920 -10.820 1.00 81.31 82 LYS A C 1
ATOM 670 O O . LYS A 1 82 ? 2.446 -8.896 -11.558 1.00 81.31 82 LYS A O 1
ATOM 675 N N . LEU A 1 83 ? 3.605 -7.272 -10.508 1.00 80.88 83 LEU A N 1
ATOM 676 C CA . LEU A 1 83 ? 4.938 -7.681 -10.958 1.00 80.88 83 LEU A CA 1
ATOM 677 C C . LEU A 1 83 ? 5.471 -8.909 -10.200 1.00 80.88 83 LEU A C 1
ATOM 679 O O . LEU A 1 83 ? 6.044 -9.799 -10.818 1.00 80.88 83 LEU A O 1
ATOM 683 N N . ILE A 1 84 ? 5.301 -8.954 -8.873 1.00 79.06 84 ILE A N 1
ATOM 684 C CA . ILE A 1 84 ? 5.891 -9.998 -8.011 1.00 79.06 84 ILE A CA 1
ATOM 685 C C . ILE A 1 84 ? 4.973 -11.217 -7.863 1.00 79.06 84 ILE A C 1
ATOM 687 O O . ILE A 1 84 ? 5.435 -12.354 -7.866 1.00 79.06 84 ILE A O 1
ATOM 691 N N . GLU A 1 85 ? 3.675 -10.978 -7.715 1.00 76.38 85 GLU A N 1
ATOM 692 C CA . GLU A 1 85 ? 2.627 -11.987 -7.592 1.00 76.38 85 GLU A CA 1
ATOM 693 C C . GLU A 1 85 ? 1.656 -11.823 -8.769 1.00 76.38 85 GLU A C 1
ATOM 695 O O . GLU A 1 85 ? 0.504 -11.410 -8.562 1.00 76.38 85 GLU A O 1
ATOM 700 N N . PRO A 1 86 ? 2.092 -12.089 -10.019 1.00 65.31 86 PRO A N 1
ATOM 701 C CA . PRO A 1 86 ? 1.153 -12.130 -11.124 1.00 65.31 86 PRO A CA 1
ATOM 702 C C . PRO A 1 86 ? 0.074 -13.141 -10.741 1.00 65.31 86 PRO A C 1
ATOM 704 O O . PRO A 1 86 ? 0.380 -14.272 -10.362 1.00 65.31 86 PRO A O 1
ATOM 707 N N . LYS A 1 87 ? -1.195 -12.714 -10.752 1.00 57.44 87 LYS A N 1
ATOM 708 C CA . LYS A 1 87 ? -2.311 -13.647 -10.593 1.00 57.44 87 LYS A CA 1
ATOM 709 C C . LYS A 1 87 ? -2.114 -14.715 -11.669 1.00 57.44 87 LYS A C 1
ATOM 711 O O . LYS A 1 87 ? -2.285 -14.405 -12.845 1.00 57.44 87 LYS A O 1
ATOM 716 N N . ASN A 1 88 ? -1.739 -15.930 -11.269 1.00 45.34 88 ASN A N 1
ATOM 717 C CA . ASN A 1 88 ? -1.942 -17.104 -12.103 1.00 45.34 88 ASN A CA 1
ATOM 718 C C . ASN A 1 88 ? -3.456 -17.213 -12.260 1.00 45.34 88 ASN A C 1
ATOM 720 O O . ASN A 1 88 ? -4.146 -17.647 -11.336 1.00 45.34 88 ASN A O 1
ATOM 724 N N . ILE A 1 89 ? -3.953 -16.662 -13.364 1.00 42.66 89 ILE A N 1
ATOM 725 C CA . ILE A 1 89 ? -5.319 -16.873 -13.819 1.00 42.66 89 ILE A CA 1
ATOM 726 C C . ILE A 1 89 ? -5.415 -18.238 -14.486 1.00 42.66 89 ILE A C 1
ATOM 728 O O . ILE A 1 89 ? -4.413 -18.648 -15.118 1.00 42.66 89 ILE A O 1
#

Organism: NCBI:txid53326

Mean predicted aligned error: 8.16 Å

InterPro domains:
  IPR028108 Protein of unknown function DUF4505 [PF14956] (10-80)

Foldseek 3Di:
DDPPVQWDDFDPDPDTDGDDQQQWAAEPVLWIWGDDPVDNIGTDDPVVSVVQVVQFDADPVRGGQWGQDPNDIHGHPNVVRCVPPVPPD

Secondary structure (DSSP, 8-state):
----SSEEE-TTSS-EEE--GGG-EE-TTS-EEE--SSSS-EEPPHHHHHHHGGGEEE-TTS-EEEEEETTEEEE---HHHHHHS----

pLDDT: mean 75.7, std 13.24, range [37.94, 90.31]